Protein AF-A0A2S2PSN2-F1 (afdb_monomer_lite)

pLDDT: mean 86.67, std 14.55, range [38.12, 97.88]

Secondary structure (DSSP, 8-state):
---------------GGGS-TTT----S-PEEETT-TT-TTHHHHIIIII-----GGGGTTT---EEEHHHHHHHHHHHHHHHHHHHHHHHHHHHHHHH-

Sequence (100 aa):
MASSSNGQINRVFISPLKMCRVCLSEKRQVFIDVFGPNEPFLAQFVREYYKVEIKRDDIHRGKSTKLCQRCVENIDVWRGHVDQANACQTVVNYLAEKVC

Radius of gyration: 21.69 Å; chains: 1; bounding box: 41×56×67 Å

Foldseek 3Di:
DDPDPPPPPPDDDQQQQQAALQPRDNPPADWAQCVDPVNPCSQVLCCVPRVDHDDPCVVVVRHYRTHGPVVVVVSVVVVVVVVVVVVVVVVVVVCVVVVD

Organism: Schizaphis graminum (NCBI:txid13262)

Structure (mmCIF, N/CA/C/O backbone):
data_AF-A0A2S2PSN2-F1
#
_entry.id   AF-A0A2S2PSN2-F1
#
loop_
_atom_site.group_PDB
_atom_site.id
_atom_site.type_symbol
_atom_site.label_atom_id
_atom_site.label_alt_id
_atom_site.label_comp_id
_atom_site.label_asym_id
_atom_site.label_entity_id
_atom_site.label_seq_id
_atom_site.pdbx_PDB_ins_code
_atom_site.Cartn_x
_atom_site.Cartn_y
_atom_site.Cartn_z
_atom_site.occupancy
_atom_site.B_iso_or_equiv
_atom_site.auth_seq_id
_atom_site.auth_comp_id
_atom_site.auth_asym_id
_atom_site.auth_atom_id
_atom_site.pdbx_PDB_model_num
ATOM 1 N N . MET A 1 1 ? 20.468 -43.921 -32.110 1.00 38.12 1 MET A N 1
ATOM 2 C CA . MET A 1 1 ? 20.597 -42.476 -32.390 1.00 38.12 1 MET A CA 1
ATOM 3 C C . MET A 1 1 ? 19.551 -41.767 -31.548 1.00 38.12 1 MET A C 1
ATOM 5 O O . MET A 1 1 ? 18.374 -41.863 -31.858 1.00 38.12 1 MET A O 1
ATOM 9 N N . ALA A 1 2 ? 19.958 -41.210 -30.408 1.00 42.72 2 ALA A N 1
ATOM 10 C CA . ALA A 1 2 ? 19.050 -40.521 -29.499 1.00 42.72 2 ALA A CA 1
ATOM 11 C C . ALA A 1 2 ? 18.838 -39.097 -30.020 1.00 42.72 2 ALA A C 1
ATOM 13 O O . ALA A 1 2 ? 19.778 -38.306 -30.070 1.00 42.72 2 ALA A O 1
ATOM 14 N N . SER A 1 3 ? 17.619 -38.802 -30.461 1.00 46.50 3 SER A N 1
ATOM 15 C CA . SER A 1 3 ? 17.211 -37.452 -30.830 1.00 46.50 3 SER A CA 1
ATOM 16 C C . SER A 1 3 ? 17.139 -36.607 -29.564 1.00 46.50 3 SER A C 1
ATOM 18 O O . SER A 1 3 ? 16.180 -36.702 -28.800 1.00 46.50 3 SER A O 1
ATOM 20 N N . SER A 1 4 ? 18.167 -35.792 -29.331 1.00 50.12 4 SER A N 1
ATOM 21 C CA . SER A 1 4 ? 18.135 -34.723 -28.339 1.00 50.12 4 SER A CA 1
ATOM 22 C C . SER A 1 4 ? 17.036 -33.739 -28.727 1.00 50.12 4 SER A C 1
ATOM 24 O O . SER A 1 4 ? 17.179 -32.961 -29.670 1.00 50.12 4 SER A O 1
ATOM 26 N N . SER A 1 5 ? 15.912 -33.793 -28.019 1.00 54.09 5 SER A N 1
ATOM 27 C CA . SER A 1 5 ? 14.865 -32.785 -28.100 1.00 54.09 5 SER A CA 1
ATOM 28 C C . SER A 1 5 ? 15.446 -31.449 -27.635 1.00 54.09 5 SER A C 1
ATOM 30 O O . SER A 1 5 ? 15.645 -31.236 -26.438 1.00 54.09 5 SER A O 1
ATOM 32 N N . ASN A 1 6 ? 15.742 -30.561 -28.585 1.00 56.19 6 ASN A N 1
ATOM 33 C CA . ASN A 1 6 ? 16.054 -29.159 -28.326 1.00 56.19 6 ASN A CA 1
ATOM 34 C C . ASN A 1 6 ? 14.834 -28.509 -27.660 1.00 56.19 6 ASN A C 1
ATOM 36 O O . ASN A 1 6 ? 13.925 -28.028 -28.336 1.00 56.19 6 ASN A O 1
ATOM 40 N N . GLY A 1 7 ? 14.801 -28.520 -26.327 1.00 56.81 7 GLY A N 1
ATOM 41 C CA . GLY A 1 7 ? 13.864 -27.717 -25.558 1.00 56.81 7 GLY A CA 1
ATOM 42 C C . GLY A 1 7 ? 14.110 -26.252 -25.895 1.00 56.81 7 GLY A C 1
ATOM 43 O O . GLY A 1 7 ? 15.129 -25.686 -25.504 1.00 56.81 7 GLY A O 1
ATOM 44 N N . GLN A 1 8 ? 13.209 -25.645 -26.668 1.00 57.22 8 GLN A N 1
ATOM 45 C CA . GLN A 1 8 ? 13.218 -24.205 -26.893 1.00 57.22 8 GLN A CA 1
ATOM 46 C C . GLN A 1 8 ? 13.121 -23.512 -25.532 1.00 57.22 8 GLN A C 1
ATOM 48 O O . GLN A 1 8 ? 12.082 -23.533 -24.876 1.00 57.22 8 GLN A O 1
ATOM 53 N N . ILE A 1 9 ? 14.220 -22.898 -25.095 1.00 63.88 9 ILE A N 1
ATOM 54 C CA . ILE A 1 9 ? 14.204 -21.985 -23.958 1.00 63.88 9 ILE A CA 1
ATOM 55 C C . ILE A 1 9 ? 13.418 -20.757 -24.418 1.00 63.88 9 ILE A C 1
ATOM 57 O O . ILE A 1 9 ? 13.956 -19.888 -25.108 1.00 63.88 9 ILE A O 1
ATOM 61 N N . ASN A 1 10 ? 12.136 -20.694 -24.059 1.00 61.66 10 ASN A N 1
ATOM 62 C CA . ASN A 1 10 ? 11.331 -19.489 -24.209 1.00 61.66 10 ASN A CA 1
ATOM 63 C C . ASN A 1 10 ? 11.979 -18.381 -23.370 1.00 61.66 10 ASN A C 1
ATOM 65 O O . ASN A 1 10 ? 11.864 -18.356 -22.145 1.00 61.66 10 ASN A O 1
ATOM 69 N N . ARG A 1 11 ? 12.719 -17.483 -24.025 1.00 65.25 11 ARG A N 1
ATOM 70 C CA . ARG A 1 11 ? 13.322 -16.321 -23.368 1.00 65.25 11 ARG A CA 1
ATOM 71 C C . ARG A 1 11 ? 12.205 -15.353 -22.983 1.00 65.25 11 ARG A C 1
ATOM 73 O O . ARG A 1 11 ? 11.627 -14.701 -23.847 1.00 65.25 11 ARG A O 1
ATOM 80 N N . VAL A 1 12 ? 11.904 -15.265 -21.690 1.00 65.81 12 VAL A N 1
ATOM 81 C CA . VAL A 1 12 ? 10.979 -14.266 -21.142 1.00 65.81 12 VAL A CA 1
ATOM 82 C C . VAL A 1 12 ? 11.765 -12.980 -20.892 1.00 65.81 12 VAL A C 1
ATOM 84 O O . VAL A 1 12 ? 12.649 -12.941 -20.037 1.00 65.81 12 VAL A O 1
ATOM 87 N N . PHE A 1 13 ? 11.467 -11.929 -21.654 1.00 67.56 13 PHE A N 1
ATOM 88 C CA . PHE A 1 13 ? 12.031 -10.600 -21.432 1.00 67.56 13 PHE A CA 1
ATOM 89 C C . PHE A 1 13 ? 11.169 -9.855 -20.421 1.00 67.56 13 PHE A C 1
ATOM 91 O O . PHE A 1 13 ? 10.100 -9.362 -20.761 1.00 67.56 13 PHE A O 1
ATOM 98 N N . ILE A 1 14 ? 11.649 -9.787 -19.185 1.00 71.94 14 ILE A N 1
ATOM 99 C CA . ILE A 1 14 ? 10.989 -9.070 -18.098 1.00 71.94 14 ILE A CA 1
ATOM 100 C C . ILE A 1 14 ? 11.583 -7.665 -18.014 1.00 71.94 14 ILE A C 1
ATOM 102 O O . ILE A 1 14 ? 12.807 -7.506 -18.054 1.00 71.94 14 ILE A O 1
ATOM 106 N N . SER A 1 15 ? 10.741 -6.640 -17.869 1.00 81.56 15 SER A N 1
ATOM 107 C CA . SER A 1 15 ? 11.204 -5.264 -17.653 1.00 81.56 15 SER A CA 1
ATOM 108 C C . SER A 1 15 ? 10.794 -4.774 -16.264 1.00 81.56 15 SER A C 1
ATOM 110 O O . SER A 1 15 ? 9.700 -4.229 -16.102 1.00 81.56 15 SER A O 1
ATOM 112 N N . PRO A 1 16 ? 11.675 -4.897 -15.248 1.00 80.06 16 PRO A N 1
ATOM 113 C CA . PRO A 1 16 ? 11.376 -4.472 -13.882 1.00 80.06 16 PRO A CA 1
ATOM 114 C C . PRO A 1 16 ? 10.931 -3.014 -13.747 1.00 80.06 16 PRO A C 1
ATOM 116 O O . PRO A 1 16 ? 10.211 -2.670 -12.823 1.00 80.06 16 PRO A O 1
ATOM 119 N N . LEU A 1 17 ? 11.320 -2.140 -14.675 1.00 81.12 17 LEU A N 1
ATOM 120 C CA . LEU A 1 17 ? 10.935 -0.726 -14.656 1.00 81.12 17 LEU A CA 1
ATOM 121 C C . LEU A 1 17 ? 9.517 -0.465 -15.195 1.00 81.12 17 LEU A C 1
ATOM 123 O O . LEU A 1 17 ? 9.002 0.648 -15.063 1.00 81.12 17 LEU A O 1
ATOM 127 N N . LYS A 1 18 ? 8.891 -1.471 -15.816 1.00 84.06 18 LYS A N 1
ATOM 128 C CA . LYS A 1 18 ? 7.559 -1.407 -16.438 1.00 84.06 18 LYS A CA 1
ATOM 129 C C . LYS A 1 18 ? 6.559 -2.360 -15.782 1.00 84.06 18 LYS A C 1
ATOM 131 O O . LYS A 1 18 ? 5.587 -2.763 -16.412 1.00 84.06 18 LYS A O 1
ATOM 136 N N . MET A 1 19 ? 6.800 -2.719 -14.526 1.00 89.88 19 MET A N 1
ATOM 137 C CA . MET A 1 19 ? 5.930 -3.609 -13.766 1.00 89.88 19 MET A CA 1
ATOM 138 C C . MET A 1 19 ? 5.505 -2.997 -12.441 1.00 89.88 19 MET A C 1
ATOM 140 O O . MET A 1 19 ? 6.204 -2.166 -11.859 1.00 89.88 19 MET A O 1
ATOM 144 N N . CYS A 1 20 ? 4.382 -3.480 -11.924 1.00 93.62 20 CYS A N 1
ATOM 145 C CA . CYS A 1 20 ? 4.000 -3.229 -10.545 1.00 93.62 20 CYS A CA 1
ATOM 146 C C . CYS A 1 20 ? 4.984 -3.924 -9.600 1.00 93.62 20 CYS A C 1
ATOM 148 O O . CYS A 1 20 ? 5.266 -5.109 -9.753 1.00 93.62 20 CYS A O 1
ATOM 150 N N . ARG A 1 21 ? 5.459 -3.219 -8.578 1.00 94.12 21 ARG A N 1
ATOM 151 C CA . ARG A 1 21 ? 6.378 -3.762 -7.578 1.00 94.12 21 ARG A CA 1
ATOM 152 C C . ARG A 1 21 ? 5.752 -4.851 -6.702 1.00 94.12 21 ARG A C 1
ATOM 154 O O . ARG A 1 21 ? 6.474 -5.708 -6.209 1.00 94.12 21 ARG A O 1
ATOM 161 N N . VAL A 1 22 ? 4.432 -4.821 -6.529 1.00 95.06 22 VAL A N 1
ATOM 162 C CA . VAL A 1 22 ? 3.694 -5.760 -5.672 1.00 95.06 22 VAL A CA 1
ATOM 163 C C . VAL A 1 22 ? 3.232 -6.987 -6.453 1.00 95.06 22 VAL A C 1
ATOM 165 O O . VAL A 1 22 ? 3.591 -8.104 -6.106 1.00 95.06 22 VAL A O 1
ATOM 168 N N . CYS A 1 23 ? 2.454 -6.801 -7.523 1.00 93.31 23 CYS A N 1
ATOM 169 C CA . CYS A 1 23 ? 1.864 -7.925 -8.261 1.00 93.31 23 CYS A CA 1
ATOM 170 C C . CYS A 1 23 ? 2.665 -8.359 -9.496 1.00 93.31 23 CYS A C 1
ATOM 172 O O . CYS A 1 23 ? 2.225 -9.254 -10.211 1.00 93.31 23 CYS A O 1
ATOM 174 N N . LEU A 1 24 ? 3.795 -7.697 -9.784 1.00 91.75 24 LEU A N 1
ATOM 175 C CA . LEU A 1 24 ? 4.682 -7.963 -10.928 1.00 91.75 24 LEU A CA 1
ATOM 176 C C . LEU A 1 24 ? 3.998 -7.893 -12.305 1.00 91.75 24 LEU A C 1
ATOM 178 O O . LEU A 1 24 ? 4.570 -8.287 -13.315 1.00 91.75 24 LEU A O 1
ATOM 182 N N . SER A 1 25 ? 2.781 -7.346 -12.366 1.00 89.81 25 SER A N 1
ATOM 183 C CA . SER A 1 25 ? 2.036 -7.158 -13.607 1.00 89.81 25 SER A CA 1
ATOM 184 C C . SER A 1 25 ? 2.725 -6.132 -14.504 1.00 89.81 25 SER A C 1
ATOM 186 O O . SER A 1 25 ? 2.916 -4.986 -14.095 1.00 89.81 25 SER A O 1
ATOM 188 N N . GLU A 1 26 ? 2.987 -6.526 -15.749 1.00 81.44 26 GLU A N 1
ATOM 189 C CA . GLU A 1 26 ? 3.501 -5.676 -16.834 1.00 81.44 26 GLU A CA 1
ATOM 190 C C . GLU A 1 26 ? 2.385 -5.060 -17.697 1.00 81.44 26 GLU A C 1
ATOM 192 O O . GLU A 1 26 ? 2.646 -4.467 -18.747 1.00 81.44 26 GLU A O 1
ATOM 197 N N . LYS A 1 27 ? 1.112 -5.221 -17.296 1.00 73.00 27 LYS A N 1
ATOM 198 C CA . LYS A 1 27 ? -0.023 -4.643 -18.030 1.00 73.00 27 LYS A CA 1
ATOM 199 C C . LYS A 1 27 ? 0.222 -3.149 -18.250 1.00 73.00 27 LYS A C 1
ATOM 201 O O . LYS A 1 27 ? 0.548 -2.439 -17.303 1.00 73.00 27 LYS A O 1
ATOM 206 N N . ARG A 1 28 ? 0.028 -2.686 -19.493 1.00 64.12 28 ARG A N 1
ATOM 207 C CA . ARG A 1 28 ? 0.099 -1.270 -19.895 1.00 64.12 28 ARG A CA 1
ATOM 208 C C . ARG A 1 28 ? -0.999 -0.479 -19.181 1.00 64.12 28 ARG A C 1
ATOM 210 O O . ARG A 1 28 ? -2.076 -0.266 -19.723 1.00 64.12 28 ARG A O 1
ATOM 217 N N . GLN A 1 29 ? -0.740 -0.119 -17.938 1.00 69.00 29 GLN A N 1
ATOM 218 C CA . GLN A 1 29 ? -1.598 0.679 -17.077 1.00 69.00 29 GLN A CA 1
ATOM 219 C C . GLN A 1 29 ? -0.774 1.855 -16.564 1.00 69.00 29 GLN A C 1
ATOM 221 O O . GLN A 1 29 ? 0.460 1.820 -16.594 1.00 69.00 29 GLN A O 1
ATOM 226 N N . VAL A 1 30 ? -1.452 2.902 -16.101 1.00 79.94 30 VAL A N 1
ATOM 227 C CA . VAL A 1 30 ? -0.775 4.006 -15.425 1.00 79.94 30 VAL A CA 1
ATOM 228 C C . VAL A 1 30 ? -0.138 3.451 -14.152 1.00 79.94 30 VAL A C 1
ATOM 230 O O . VAL A 1 30 ? -0.804 2.838 -13.318 1.00 79.94 30 VAL A O 1
ATOM 233 N N . PHE A 1 31 ? 1.178 3.616 -14.051 1.00 87.75 31 PHE A N 1
ATOM 234 C CA . PHE A 1 31 ? 1.946 3.236 -12.879 1.00 87.75 31 PHE A CA 1
ATOM 235 C C . PHE A 1 31 ? 2.146 4.458 -11.988 1.00 87.75 31 PHE A C 1
ATOM 237 O O . PHE A 1 31 ? 2.600 5.499 -12.462 1.00 87.75 31 PHE A O 1
ATOM 244 N N . ILE A 1 32 ? 1.843 4.305 -10.704 1.00 92.00 32 ILE A N 1
ATOM 245 C CA . ILE A 1 32 ? 2.004 5.339 -9.682 1.00 92.00 32 ILE A CA 1
ATOM 246 C C . ILE A 1 32 ? 3.350 5.108 -8.999 1.00 92.00 32 ILE A C 1
ATOM 248 O O . ILE A 1 32 ? 3.628 4.001 -8.535 1.00 92.00 32 ILE A O 1
ATOM 252 N N . ASP A 1 33 ? 4.208 6.126 -8.982 1.00 92.75 33 ASP A N 1
ATOM 253 C CA . ASP A 1 33 ? 5.474 6.074 -8.250 1.00 92.75 33 ASP A CA 1
ATOM 254 C C . ASP A 1 33 ? 5.204 6.186 -6.747 1.00 92.75 33 ASP A C 1
ATOM 256 O O . ASP A 1 33 ? 4.544 7.129 -6.309 1.00 92.75 33 ASP A O 1
ATOM 260 N N . VAL A 1 34 ? 5.720 5.244 -5.953 1.00 94.44 34 VAL A N 1
ATOM 261 C CA . VAL A 1 34 ? 5.487 5.227 -4.499 1.00 94.44 34 VAL A CA 1
ATOM 262 C C . VAL A 1 34 ? 6.168 6.372 -3.755 1.00 94.44 34 VAL A C 1
ATOM 264 O O . VAL A 1 34 ? 5.850 6.606 -2.591 1.00 94.44 34 VAL A O 1
ATOM 267 N N . PHE A 1 35 ? 7.108 7.066 -4.401 1.00 94.25 35 PHE A N 1
ATOM 268 C CA . PHE A 1 35 ? 7.751 8.272 -3.876 1.00 94.25 35 PHE A CA 1
ATOM 269 C C . PHE A 1 35 ? 7.264 9.548 -4.573 1.00 94.25 35 PHE A C 1
ATOM 271 O O . PHE A 1 35 ? 7.881 10.606 -4.413 1.00 94.25 35 PHE A O 1
ATOM 278 N N . GLY A 1 36 ? 6.194 9.455 -5.368 1.00 91.62 36 GLY A N 1
ATOM 279 C CA . GLY A 1 36 ? 5.594 10.599 -6.039 1.00 91.62 36 GLY A CA 1
ATOM 280 C C . GLY A 1 36 ? 5.067 11.635 -5.034 1.00 91.62 36 GLY A C 1
ATOM 281 O O . GLY A 1 36 ? 4.543 11.261 -3.986 1.00 91.62 36 GLY A O 1
ATOM 282 N N . PRO A 1 37 ? 5.157 12.942 -5.341 1.00 91.88 37 PRO A N 1
ATOM 283 C CA . PRO A 1 37 ? 4.760 14.004 -4.410 1.00 91.88 37 PRO A CA 1
ATOM 284 C C . PRO A 1 37 ? 3.261 13.997 -4.077 1.00 91.88 37 PRO A C 1
ATOM 286 O O . PRO A 1 37 ? 2.875 14.466 -3.013 1.00 91.88 37 PRO A O 1
ATOM 289 N 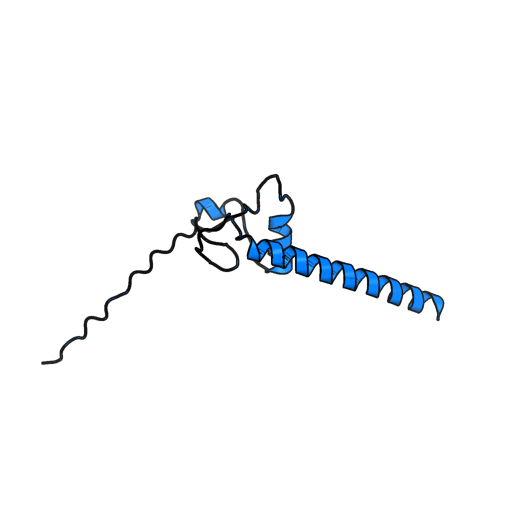N . ASN A 1 38 ? 2.429 13.446 -4.964 1.00 91.12 38 ASN A N 1
ATOM 290 C CA . ASN A 1 38 ? 0.983 13.340 -4.761 1.00 91.12 38 ASN A CA 1
ATOM 291 C C . ASN A 1 38 ? 0.600 12.215 -3.787 1.00 91.12 38 ASN A C 1
ATOM 293 O O . ASN A 1 38 ? -0.525 12.192 -3.308 1.00 91.12 38 ASN A O 1
ATOM 297 N N . GLU A 1 39 ? 1.527 11.299 -3.493 1.00 88.88 39 GLU A N 1
ATOM 298 C CA . GLU A 1 39 ? 1.271 10.073 -2.732 1.00 88.88 39 GLU A CA 1
ATOM 299 C C . GLU A 1 39 ? 2.315 9.878 -1.612 1.00 88.88 39 GLU A C 1
ATOM 301 O O . GLU A 1 39 ? 3.015 8.862 -1.563 1.00 88.88 39 GLU A O 1
ATOM 306 N N . PRO A 1 40 ? 2.467 10.846 -0.685 1.00 91.62 40 PRO A N 1
ATOM 307 C CA . PRO A 1 40 ? 3.599 10.900 0.247 1.00 91.62 40 PRO A CA 1
ATOM 308 C C . PRO A 1 40 ? 3.684 9.711 1.216 1.00 91.62 40 PRO A C 1
ATOM 310 O O . PRO A 1 40 ? 4.768 9.385 1.700 1.00 91.62 40 PRO A O 1
ATOM 313 N N . PHE A 1 41 ? 2.560 9.048 1.492 1.00 94.38 41 PHE A N 1
ATOM 314 C CA . PHE A 1 41 ? 2.477 7.915 2.419 1.00 94.38 41 PHE A CA 1
ATOM 315 C C . PHE A 1 41 ? 2.415 6.558 1.712 1.00 94.38 41 PHE A C 1
ATOM 317 O O . PHE A 1 41 ? 2.393 5.519 2.372 1.00 94.38 41 PHE A O 1
ATOM 324 N N . LEU A 1 42 ? 2.419 6.524 0.377 1.00 95.19 42 LEU A N 1
ATOM 325 C CA . LEU A 1 42 ? 2.191 5.284 -0.361 1.00 95.19 42 LEU A CA 1
ATOM 326 C C . LEU A 1 42 ? 3.285 4.243 -0.103 1.00 95.19 42 LEU A C 1
ATOM 328 O O . LEU A 1 42 ? 2.975 3.071 0.101 1.00 95.19 42 LEU A O 1
ATOM 332 N N . ALA A 1 43 ? 4.552 4.652 -0.006 1.00 95.38 43 ALA A N 1
ATOM 333 C CA . ALA A 1 43 ? 5.636 3.745 0.379 1.00 95.38 43 ALA A CA 1
ATOM 334 C C . ALA A 1 43 ? 5.419 3.112 1.771 1.00 95.38 43 ALA A C 1
ATOM 336 O O . ALA A 1 43 ? 5.691 1.923 1.961 1.00 95.38 43 ALA A O 1
ATOM 337 N N . GLN A 1 44 ? 4.894 3.881 2.733 1.00 95.94 44 GLN A N 1
ATOM 338 C CA . GLN A 1 44 ? 4.545 3.367 4.058 1.00 95.94 44 GLN A CA 1
ATOM 339 C C . GLN A 1 44 ? 3.394 2.364 3.962 1.00 95.94 44 GLN A C 1
ATOM 341 O O . GLN A 1 44 ? 3.513 1.263 4.496 1.00 95.94 44 GLN A O 1
ATOM 346 N N . PHE A 1 45 ? 2.321 2.695 3.242 1.00 95.81 45 PHE A N 1
ATOM 347 C CA . PHE A 1 45 ? 1.174 1.800 3.097 1.00 95.81 45 PHE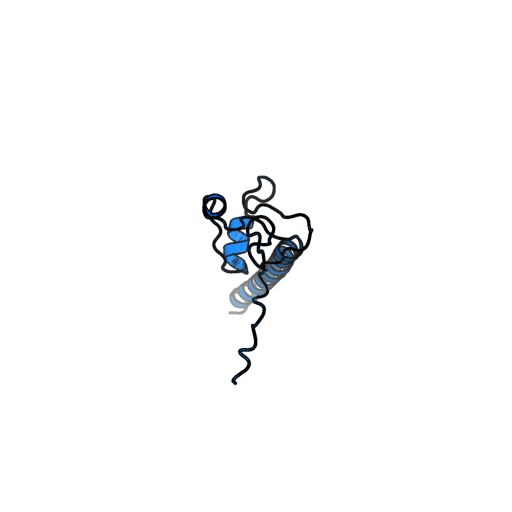 A CA 1
ATOM 348 C C . PHE A 1 45 ? 1.534 0.497 2.381 1.00 95.81 45 PHE A C 1
ATOM 350 O O . PHE A 1 45 ? 1.102 -0.575 2.793 1.00 95.81 45 PHE A O 1
ATOM 357 N N . VAL A 1 46 ? 2.393 0.534 1.362 1.00 96.69 46 VAL A N 1
ATOM 358 C CA . VAL A 1 46 ? 2.886 -0.695 0.720 1.00 96.69 46 VAL A CA 1
ATOM 359 C C . VAL A 1 46 ? 3.613 -1.591 1.721 1.00 96.69 46 VAL A C 1
ATOM 361 O O . VAL A 1 46 ? 3.378 -2.803 1.753 1.00 96.69 46 VAL A O 1
ATOM 364 N N . ARG A 1 47 ? 4.467 -1.006 2.566 1.00 96.94 47 ARG A N 1
ATOM 365 C CA . ARG A 1 47 ? 5.154 -1.745 3.630 1.00 96.94 47 ARG A CA 1
ATOM 366 C C . ARG A 1 47 ? 4.170 -2.289 4.661 1.00 96.94 47 ARG A C 1
ATOM 368 O O . ARG A 1 47 ? 4.359 -3.395 5.155 1.00 96.94 47 ARG A O 1
ATOM 375 N N . GLU A 1 48 ? 3.141 -1.531 5.003 1.00 95.81 48 GLU A N 1
ATOM 376 C CA . GLU A 1 48 ? 2.164 -1.914 6.014 1.00 95.81 48 GLU A CA 1
ATOM 377 C C . GLU A 1 48 ? 1.233 -3.029 5.532 1.00 95.81 48 GLU A C 1
ATOM 379 O O . GLU A 1 48 ? 1.094 -4.039 6.220 1.00 95.81 48 GLU A O 1
ATOM 384 N N . TYR A 1 49 ? 0.654 -2.892 4.343 1.00 95.62 49 TYR A N 1
ATOM 385 C CA . TYR A 1 49 ? -0.393 -3.788 3.857 1.00 95.62 49 TYR A CA 1
ATOM 386 C C . TYR A 1 49 ? 0.145 -4.960 3.035 1.00 95.62 49 TYR A C 1
ATOM 388 O O . TYR A 1 49 ? -0.274 -6.097 3.233 1.00 95.62 49 TYR A O 1
ATOM 396 N N . TYR A 1 50 ? 1.118 -4.719 2.152 1.00 96.44 50 TYR A N 1
ATOM 397 C CA . TYR A 1 50 ? 1.714 -5.778 1.328 1.00 96.44 50 TYR A CA 1
ATOM 398 C C . TYR A 1 50 ? 2.999 -6.362 1.915 1.00 96.44 50 TYR A C 1
ATOM 400 O O . TYR A 1 50 ? 3.514 -7.342 1.382 1.00 96.44 50 TYR A O 1
ATOM 408 N N . LYS A 1 51 ? 3.541 -5.770 2.990 1.00 96.56 51 LYS A N 1
ATOM 409 C CA . LYS A 1 51 ? 4.825 -6.171 3.595 1.00 96.56 51 LYS A CA 1
ATOM 410 C C . LYS A 1 51 ? 5.995 -6.136 2.603 1.00 96.56 51 LYS A C 1
ATOM 412 O O . LYS A 1 51 ? 6.977 -6.856 2.761 1.00 96.56 51 LYS A O 1
ATOM 417 N N . VAL A 1 52 ? 5.907 -5.267 1.593 1.00 95.94 52 VAL A N 1
ATOM 418 C CA . VAL A 1 52 ? 6.956 -5.063 0.587 1.00 95.94 52 VAL A CA 1
ATOM 419 C C . VAL A 1 52 ? 7.754 -3.812 0.936 1.00 95.94 52 VAL A C 1
ATOM 421 O O . VAL A 1 52 ? 7.198 -2.727 1.077 1.00 95.94 52 VAL A O 1
ATOM 424 N N . GLU A 1 53 ? 9.074 -3.952 1.051 1.00 94.94 53 GLU A N 1
ATOM 425 C CA . GLU A 1 53 ? 9.976 -2.810 1.199 1.00 94.94 53 GLU A CA 1
ATOM 426 C C . GLU A 1 53 ? 10.372 -2.270 -0.183 1.00 94.94 53 GLU A C 1
ATOM 428 O O . GLU A 1 53 ? 10.837 -3.016 -1.054 1.00 94.94 53 GLU A O 1
ATOM 433 N N . ILE A 1 54 ? 10.181 -0.964 -0.379 1.00 94.56 54 ILE A N 1
ATOM 434 C CA . ILE A 1 54 ? 10.609 -0.234 -1.573 1.00 94.56 54 ILE A CA 1
ATOM 435 C C . ILE A 1 54 ? 11.507 0.905 -1.109 1.00 94.56 54 ILE A C 1
ATOM 437 O O . ILE A 1 54 ? 11.110 1.695 -0.250 1.00 94.56 54 ILE A O 1
ATOM 441 N N . LYS A 1 55 ? 12.717 0.981 -1.662 1.00 94.31 55 LYS A N 1
ATOM 442 C CA . LYS A 1 55 ? 13.705 2.022 -1.344 1.00 94.31 55 LYS A CA 1
ATOM 443 C C . LYS A 1 55 ? 13.911 2.946 -2.538 1.00 94.31 55 LYS A C 1
ATOM 445 O O . LYS A 1 55 ? 13.677 2.558 -3.678 1.00 94.31 55 LYS A O 1
ATOM 450 N N . ARG A 1 56 ? 14.368 4.177 -2.299 1.00 90.75 56 ARG A N 1
ATOM 451 C CA . ARG A 1 56 ? 14.608 5.149 -3.384 1.00 90.75 56 ARG A CA 1
ATOM 452 C C . ARG A 1 56 ? 15.698 4.682 -4.357 1.00 90.75 56 ARG A C 1
ATOM 454 O O . ARG A 1 56 ? 15.611 4.969 -5.544 1.00 90.75 56 ARG A O 1
ATOM 461 N N . ASP A 1 57 ? 16.687 3.931 -3.878 1.00 93.00 57 ASP A N 1
ATOM 462 C CA . ASP A 1 57 ? 17.786 3.386 -4.683 1.00 93.00 57 ASP A CA 1
ATOM 463 C C . ASP A 1 57 ? 17.407 2.120 -5.472 1.00 93.00 57 ASP A C 1
ATOM 465 O O . ASP A 1 57 ? 18.169 1.689 -6.339 1.00 93.00 57 ASP A O 1
ATOM 469 N N . ASP A 1 58 ? 16.229 1.530 -5.233 1.00 93.12 58 ASP A N 1
ATOM 470 C CA . ASP A 1 58 ? 15.809 0.291 -5.899 1.00 93.12 58 ASP A CA 1
ATOM 471 C C . ASP A 1 58 ? 15.728 0.445 -7.429 1.00 93.12 58 ASP A C 1
ATOM 473 O O . ASP A 1 58 ? 16.027 -0.511 -8.149 1.00 93.12 58 ASP A O 1
ATOM 477 N N . ILE A 1 59 ? 15.421 1.646 -7.938 1.00 88.00 59 ILE A N 1
ATOM 478 C CA . ILE A 1 59 ? 15.405 1.922 -9.382 1.00 88.00 59 ILE A CA 1
ATOM 479 C C . ILE A 1 59 ? 16.790 1.740 -10.020 1.00 88.00 59 ILE A C 1
ATOM 481 O O . ILE A 1 59 ? 16.908 1.108 -11.071 1.00 88.00 59 ILE A O 1
ATOM 485 N N . HIS A 1 60 ? 17.853 2.199 -9.351 1.00 89.25 60 H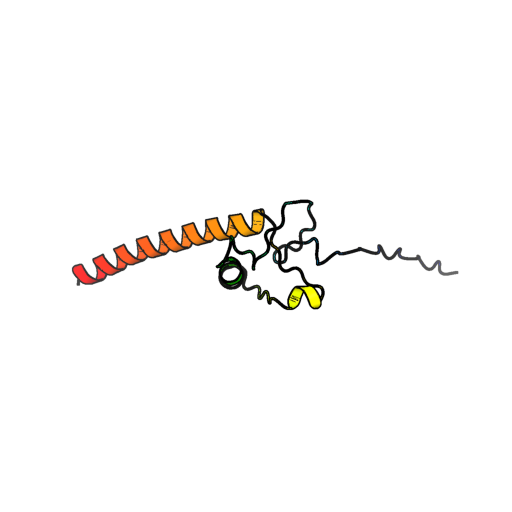IS A N 1
ATOM 486 C CA . HIS A 1 60 ? 19.239 2.029 -9.802 1.00 89.25 60 HIS A CA 1
ATOM 487 C C . HIS A 1 60 ? 19.709 0.577 -9.678 1.00 89.25 60 HIS A C 1
ATOM 489 O O . HIS A 1 60 ? 20.617 0.148 -10.386 1.00 89.25 60 HIS A O 1
ATOM 495 N N . ARG A 1 61 ? 19.053 -0.200 -8.812 1.00 90.31 61 ARG A N 1
ATOM 496 C CA . ARG A 1 61 ? 19.279 -1.638 -8.631 1.00 90.31 61 ARG A CA 1
ATOM 497 C C . ARG A 1 61 ? 18.403 -2.503 -9.543 1.00 90.31 61 ARG A C 1
ATOM 499 O O . ARG A 1 61 ? 18.362 -3.719 -9.364 1.00 90.31 61 ARG A O 1
ATOM 506 N N . GLY A 1 62 ? 17.695 -1.896 -10.498 1.00 89.00 62 GLY A N 1
ATOM 507 C CA . GLY A 1 62 ? 16.893 -2.609 -11.491 1.00 89.00 62 GLY A CA 1
ATOM 508 C C . GLY A 1 62 ? 15.590 -3.189 -10.943 1.00 89.00 62 GLY A C 1
ATOM 509 O O . GLY A 1 62 ? 15.114 -4.202 -11.449 1.00 89.00 62 GLY A O 1
ATOM 510 N N . LYS A 1 63 ? 15.005 -2.582 -9.910 1.00 91.38 63 LYS A N 1
ATOM 511 C CA . LYS A 1 63 ? 13.703 -2.970 -9.353 1.00 91.38 63 LYS A CA 1
ATOM 512 C C . LYS A 1 63 ? 12.669 -1.872 -9.601 1.00 91.38 63 LYS A C 1
ATOM 514 O O . LYS A 1 63 ? 13.002 -0.693 -9.669 1.00 91.38 63 LYS A O 1
ATOM 519 N N . SER A 1 64 ? 11.397 -2.259 -9.692 1.00 92.62 64 SER A N 1
ATOM 520 C CA . SER A 1 64 ? 10.301 -1.289 -9.770 1.00 92.62 64 SER A CA 1
ATOM 521 C C . SER A 1 64 ? 10.157 -0.500 -8.469 1.00 92.62 64 SER A C 1
ATOM 523 O O . SER A 1 64 ? 10.163 -1.083 -7.386 1.00 92.62 64 SER A O 1
ATOM 525 N N . THR A 1 65 ? 9.923 0.804 -8.584 1.00 94.25 65 THR A N 1
ATOM 526 C CA . THR A 1 65 ? 9.446 1.674 -7.496 1.00 94.25 65 THR A CA 1
ATOM 527 C C . THR A 1 65 ? 7.979 2.063 -7.686 1.00 94.25 65 THR A C 1
ATOM 529 O O . THR A 1 65 ? 7.500 3.005 -7.065 1.00 94.25 65 THR A O 1
ATOM 532 N N . LYS A 1 66 ? 7.249 1.376 -8.572 1.00 93.38 66 LYS A N 1
ATOM 533 C CA . LYS A 1 66 ? 5.905 1.786 -8.989 1.00 93.38 66 LYS A CA 1
ATOM 534 C C . LYS A 1 66 ? 4.852 0.730 -8.695 1.00 93.38 66 LYS A C 1
ATOM 536 O O . LYS A 1 66 ? 5.144 -0.465 -8.671 1.00 93.38 66 LYS A O 1
ATOM 541 N N . LEU A 1 67 ? 3.605 1.158 -8.550 1.00 94.50 67 LEU A N 1
ATOM 542 C CA . LEU A 1 67 ? 2.441 0.289 -8.383 1.00 94.50 67 LEU A CA 1
ATOM 543 C C . LEU A 1 67 ? 1.471 0.461 -9.541 1.00 94.50 67 LEU A C 1
ATOM 545 O O . LEU A 1 67 ? 1.323 1.556 -10.077 1.00 94.50 67 LEU A O 1
ATOM 549 N N . CYS A 1 68 ? 0.791 -0.619 -9.923 1.00 93.81 68 CYS A N 1
ATOM 550 C CA . CYS A 1 68 ? -0.385 -0.484 -10.774 1.00 93.81 68 CYS A CA 1
ATOM 551 C C . CYS A 1 68 ? -1.566 0.045 -9.955 1.00 93.81 68 CYS A C 1
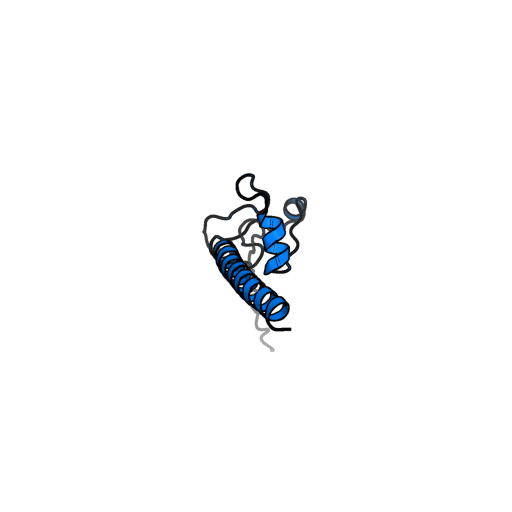ATOM 553 O O . CYS A 1 68 ? -1.650 -0.196 -8.748 1.00 93.81 68 CYS A O 1
ATOM 555 N N . GLN A 1 69 ? -2.505 0.689 -10.644 1.00 92.81 69 GLN A N 1
ATOM 556 C CA . GLN A 1 69 ? -3.726 1.240 -10.060 1.00 92.81 69 GLN A CA 1
ATOM 557 C C . GLN A 1 69 ? -4.467 0.234 -9.163 1.00 92.81 69 GLN A C 1
ATOM 559 O O . GLN A 1 69 ? -4.754 0.547 -8.017 1.00 92.81 69 GLN A O 1
ATOM 564 N N . ARG A 1 70 ? -4.658 -1.013 -9.616 1.00 93.81 70 ARG A N 1
ATOM 565 C CA . ARG A 1 70 ? -5.330 -2.055 -8.816 1.00 93.81 70 ARG A CA 1
ATOM 566 C C . ARG A 1 70 ? -4.667 -2.295 -7.454 1.00 93.81 70 ARG A C 1
ATOM 568 O O . ARG A 1 70 ? -5.347 -2.547 -6.467 1.00 93.81 70 ARG A O 1
ATOM 575 N N . CYS A 1 71 ? -3.334 -2.277 -7.396 1.00 95.44 71 CYS A N 1
ATOM 576 C CA . CYS A 1 71 ? -2.630 -2.476 -6.129 1.00 95.44 71 CYS A CA 1
ATOM 577 C C . CYS A 1 71 ? -2.816 -1.288 -5.182 1.00 95.44 71 CYS A C 1
ATOM 579 O O . CYS A 1 71 ? -2.844 -1.518 -3.976 1.00 95.44 71 CYS A O 1
ATOM 581 N N . VAL A 1 72 ? -2.954 -0.073 -5.720 1.00 94.94 72 VAL A N 1
ATOM 582 C CA . VAL A 1 72 ? -3.266 1.140 -4.949 1.00 94.94 72 VAL A CA 1
ATOM 583 C C . VAL A 1 72 ? -4.710 1.106 -4.452 1.00 94.94 72 VAL A C 1
ATOM 585 O O . VAL A 1 72 ? -4.928 1.214 -3.255 1.00 94.94 72 VAL A O 1
ATOM 588 N N . GLU A 1 73 ? -5.680 0.810 -5.316 1.00 94.81 73 GLU A N 1
ATOM 589 C CA . GLU A 1 73 ? -7.099 0.707 -4.931 1.00 94.81 73 GLU A CA 1
ATOM 590 C C . GLU A 1 73 ? -7.328 -0.321 -3.811 1.00 94.81 73 GLU A C 1
ATOM 592 O O . GLU A 1 73 ? -8.083 -0.086 -2.873 1.00 94.81 73 GLU A O 1
ATOM 597 N N . ASN A 1 74 ? -6.629 -1.458 -3.858 1.00 96.50 74 ASN A N 1
ATOM 598 C CA . ASN A 1 74 ? -6.682 -2.452 -2.786 1.00 96.50 74 ASN A CA 1
ATOM 599 C C . ASN A 1 74 ? -6.152 -1.918 -1.440 1.00 96.50 74 ASN A C 1
ATOM 601 O O . ASN A 1 74 ? -6.652 -2.330 -0.395 1.00 96.50 74 ASN A O 1
ATOM 605 N N . ILE A 1 75 ? -5.144 -1.034 -1.452 1.00 96.44 75 ILE A N 1
ATOM 606 C CA . ILE A 1 75 ? -4.666 -0.371 -0.228 1.00 96.44 75 ILE A CA 1
ATOM 607 C C . ILE A 1 75 ? -5.786 0.493 0.345 1.00 96.44 75 ILE A C 1
ATOM 609 O O . ILE A 1 75 ? -6.048 0.412 1.542 1.00 96.44 75 ILE A O 1
ATOM 613 N N . ASP A 1 76 ? -6.475 1.267 -0.491 1.00 94.81 76 ASP A N 1
ATOM 614 C CA . ASP A 1 76 ? -7.568 2.134 -0.038 1.00 94.81 76 ASP A CA 1
ATOM 615 C C . ASP A 1 76 ? -8.731 1.331 0.555 1.00 94.81 76 ASP A C 1
ATOM 617 O O . ASP A 1 76 ? -9.242 1.674 1.623 1.00 94.81 76 ASP A O 1
ATOM 621 N N . VAL A 1 77 ? -9.093 0.208 -0.073 1.00 97.12 77 VAL A N 1
ATOM 622 C CA . VAL A 1 77 ? -10.106 -0.717 0.462 1.00 97.12 77 VAL A CA 1
ATOM 623 C C . VAL A 1 77 ? -9.690 -1.262 1.831 1.00 97.12 77 VAL A C 1
ATOM 625 O O . VAL A 1 77 ? -10.484 -1.246 2.773 1.00 97.12 77 VAL A O 1
ATOM 628 N N . TRP A 1 78 ? -8.443 -1.717 1.979 1.00 96.56 78 TRP A N 1
ATOM 629 C C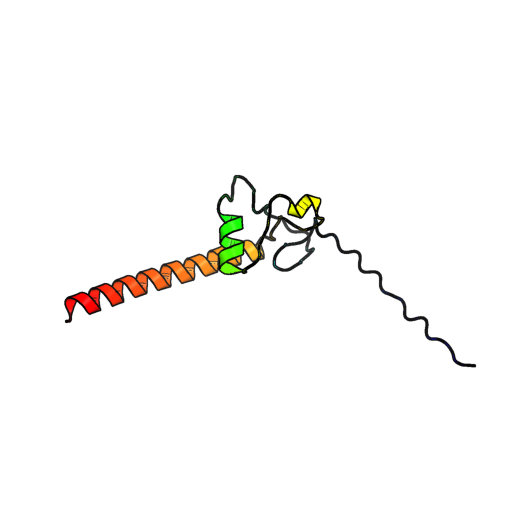A . TRP A 1 78 ? -7.955 -2.215 3.266 1.00 96.56 78 TRP A CA 1
ATOM 630 C C . TRP A 1 78 ? -7.932 -1.143 4.347 1.00 96.56 78 TRP A C 1
ATOM 632 O O . TRP A 1 78 ? -8.352 -1.424 5.469 1.00 96.56 78 TRP A O 1
ATOM 642 N N . ARG A 1 79 ? -7.507 0.077 4.015 1.00 95.38 79 ARG A N 1
ATOM 643 C CA . ARG A 1 79 ? -7.549 1.214 4.941 1.00 95.38 79 ARG A CA 1
ATOM 644 C C . ARG A 1 79 ? -8.970 1.465 5.435 1.00 95.38 79 ARG A C 1
ATOM 646 O O . ARG A 1 79 ? -9.179 1.530 6.641 1.00 95.38 79 ARG A O 1
ATOM 653 N N . GLY A 1 80 ? -9.949 1.476 4.529 1.00 96.12 80 GLY A N 1
ATOM 654 C CA . GLY A 1 80 ? -11.358 1.615 4.900 1.00 96.12 80 GLY A CA 1
ATOM 655 C C . GLY A 1 80 ? -11.836 0.521 5.864 1.00 96.12 80 GLY A C 1
ATOM 656 O O . GLY A 1 80 ? -12.546 0.808 6.827 1.00 96.12 80 GLY A O 1
ATOM 657 N N . HIS A 1 81 ? -11.411 -0.729 5.662 1.00 97.19 81 HIS A N 1
ATOM 658 C CA . HIS A 1 81 ? -11.735 -1.819 6.587 1.00 97.19 81 HIS A CA 1
ATOM 659 C C . HIS A 1 81 ? -11.069 -1.668 7.962 1.00 97.19 81 HIS A C 1
ATOM 661 O O . HIS A 1 81 ? -11.711 -1.948 8.975 1.00 97.19 81 HIS A O 1
ATOM 667 N N . VAL A 1 82 ? -9.812 -1.220 8.013 1.00 96.31 82 VAL A N 1
ATOM 668 C CA . VAL A 1 82 ? -9.093 -0.970 9.274 1.00 96.31 82 VAL A CA 1
ATOM 669 C C . VAL A 1 82 ? -9.741 0.173 10.055 1.00 96.31 82 VAL A C 1
ATOM 671 O O . VAL A 1 82 ? -10.001 0.021 11.248 1.00 96.31 82 VAL A O 1
ATOM 674 N N . ASP A 1 83 ? -10.067 1.280 9.390 1.00 96.50 83 ASP A N 1
ATOM 675 C CA . ASP A 1 83 ? -10.721 2.432 10.019 1.00 96.50 83 ASP A CA 1
ATOM 676 C C . ASP A 1 83 ? -12.082 2.044 10.613 1.00 96.50 83 ASP A C 1
ATOM 678 O O . ASP A 1 83 ? -12.393 2.384 11.758 1.00 96.50 83 ASP A O 1
ATOM 682 N N . GLN A 1 84 ? -12.861 1.245 9.878 1.00 97.88 84 GLN A N 1
ATOM 683 C CA . GLN A 1 84 ? -14.135 0.725 10.366 1.00 97.88 84 GLN A CA 1
ATOM 684 C C . GLN A 1 84 ? -13.956 -0.191 11.586 1.00 97.88 84 GLN A C 1
ATOM 686 O O . GLN A 1 84 ? -14.705 -0.075 12.558 1.00 97.88 84 GLN A O 1
ATOM 691 N N . ALA A 1 85 ? -12.969 -1.091 11.558 1.00 97.75 85 ALA A N 1
ATOM 692 C CA . ALA A 1 85 ? -12.681 -1.975 12.685 1.00 97.75 85 ALA A CA 1
ATOM 693 C C . ALA A 1 85 ? -12.272 -1.181 13.937 1.00 97.75 85 ALA A C 1
ATOM 695 O O . ALA A 1 85 ? -12.755 -1.470 15.034 1.00 97.75 85 ALA A O 1
ATOM 696 N N . ASN A 1 86 ? -11.454 -0.138 13.771 1.00 97.62 86 ASN A N 1
ATOM 697 C CA . ASN A 1 86 ? -11.055 0.752 14.860 1.00 97.62 86 ASN A CA 1
ATOM 698 C C . ASN A 1 86 ? -12.258 1.486 15.466 1.00 97.62 86 ASN A C 1
ATOM 700 O O . ASN A 1 86 ? -12.393 1.516 16.688 1.00 97.62 86 ASN A O 1
ATOM 704 N N . ALA A 1 87 ? -13.167 2.008 14.637 1.00 97.25 87 ALA A N 1
ATOM 705 C CA . ALA A 1 87 ? -14.390 2.656 15.114 1.00 97.25 87 ALA A CA 1
ATOM 706 C C . ALA A 1 87 ? -15.261 1.695 15.944 1.00 97.25 87 ALA A C 1
ATOM 708 O O . ALA A 1 87 ? -15.749 2.059 17.016 1.00 97.25 87 ALA A O 1
ATOM 709 N N . CYS A 1 88 ? -15.412 0.446 15.493 1.00 97.88 88 CYS A N 1
ATOM 710 C CA . CYS A 1 88 ? -16.104 -0.588 16.262 1.00 97.88 88 CYS A CA 1
ATOM 711 C C . CYS A 1 88 ? -15.398 -0.873 17.598 1.00 97.88 88 CYS A C 1
ATOM 713 O O . CYS A 1 88 ? -16.062 -0.944 18.634 1.00 97.88 88 CYS A O 1
ATOM 715 N N . GLN A 1 89 ? -14.065 -0.983 17.602 1.00 97.88 89 GLN A N 1
ATOM 716 C CA . GLN A 1 89 ? -13.291 -1.222 18.822 1.00 97.88 89 GLN A CA 1
ATOM 717 C C . GLN A 1 89 ? -13.433 -0.074 19.833 1.00 97.88 89 GLN A C 1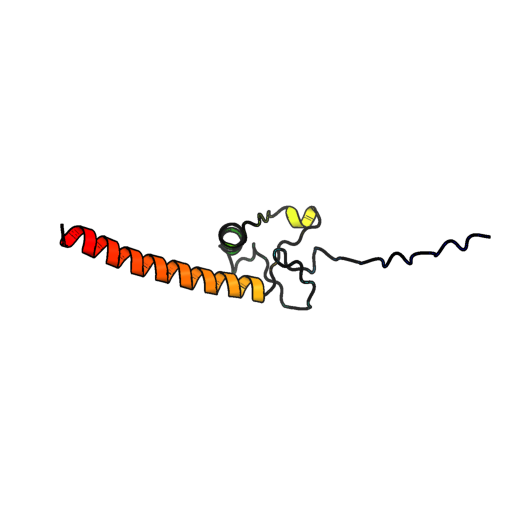
ATOM 719 O O . GLN A 1 89 ? -13.538 -0.328 21.031 1.00 97.88 89 GLN A O 1
ATOM 724 N N . THR A 1 90 ? -13.494 1.179 19.374 1.00 97.00 90 THR A N 1
ATOM 725 C CA . THR A 1 90 ? -13.743 2.338 20.246 1.00 97.00 90 THR A CA 1
ATOM 726 C C . THR A 1 90 ? -15.073 2.214 20.991 1.00 97.00 90 THR A C 1
ATOM 728 O O . THR A 1 90 ? -15.117 2.455 22.196 1.00 97.00 90 THR A O 1
ATOM 731 N N . VAL A 1 91 ? -16.143 1.793 20.308 1.00 95.69 91 VAL A N 1
ATOM 732 C CA . VAL A 1 91 ? -17.460 1.582 20.938 1.00 95.69 91 VAL A CA 1
ATOM 733 C C . VAL A 1 91 ? -17.405 0.457 21.971 1.00 95.69 91 VAL A C 1
ATOM 735 O O . VAL A 1 91 ? -17.925 0.614 23.075 1.00 95.69 91 VAL A O 1
ATOM 738 N N . VAL A 1 92 ? -16.744 -0.657 21.642 1.00 96.25 92 VAL A N 1
ATOM 739 C CA . VAL A 1 92 ? -16.561 -1.783 22.572 1.00 96.25 92 VAL A CA 1
ATOM 740 C C . VAL A 1 92 ? -15.819 -1.339 23.833 1.00 96.25 92 VAL A C 1
ATOM 742 O O . VAL A 1 92 ? -16.279 -1.628 24.936 1.00 96.25 92 VAL A O 1
ATOM 745 N N . ASN A 1 93 ? -14.719 -0.596 23.682 1.00 96.00 93 ASN A N 1
ATOM 746 C CA . ASN A 1 93 ? -13.932 -0.100 24.812 1.00 96.00 93 ASN A CA 1
ATOM 747 C C . ASN A 1 93 ? -14.757 0.836 25.705 1.00 96.00 93 ASN A C 1
ATOM 749 O O . ASN A 1 93 ? -14.774 0.663 26.920 1.00 96.00 93 ASN A O 1
ATOM 753 N N . TYR A 1 94 ? -15.499 1.771 25.104 1.00 95.00 94 TYR A N 1
ATOM 754 C CA . TYR A 1 94 ? -16.373 2.678 25.849 1.00 95.00 94 TYR A CA 1
ATOM 755 C C . TYR A 1 94 ? -17.412 1.924 26.692 1.00 95.00 94 TYR A C 1
ATOM 757 O O . TYR A 1 94 ? -17.632 2.256 27.856 1.00 95.00 94 TYR A O 1
ATOM 765 N N . LEU A 1 95 ? -18.053 0.898 26.122 1.00 95.06 95 LEU A N 1
ATOM 766 C CA . LEU A 1 95 ? -19.048 0.107 26.849 1.00 95.06 95 LEU A CA 1
ATOM 767 C C . LEU A 1 95 ? -18.407 -0.733 27.957 1.00 95.06 95 LEU A C 1
ATOM 769 O O . LEU A 1 95 ? -18.971 -0.820 29.044 1.00 95.06 95 LEU A O 1
ATOM 773 N N . ALA A 1 96 ? -17.224 -1.303 27.721 1.00 93.38 96 ALA A N 1
ATOM 774 C CA . ALA A 1 96 ? -16.494 -2.047 28.745 1.00 93.38 96 ALA A CA 1
ATOM 775 C C . ALA A 1 96 ? -16.168 -1.175 29.973 1.00 93.38 96 ALA A C 1
ATOM 777 O O . ALA A 1 96 ? -16.337 -1.626 31.103 1.00 93.38 96 ALA A O 1
ATOM 778 N N . GLU A 1 97 ? -15.772 0.084 29.759 1.00 93.00 97 GLU A N 1
ATOM 779 C CA . GLU A 1 97 ? -15.459 1.043 30.831 1.00 93.00 97 GLU A CA 1
ATOM 780 C C . GLU A 1 97 ? -16.686 1.542 31.614 1.00 93.00 97 GLU A C 1
ATOM 782 O O . GLU A 1 97 ? -16.539 2.006 32.742 1.00 93.00 97 GLU A O 1
ATOM 787 N N . LYS A 1 98 ? -17.886 1.510 31.020 1.00 80.38 98 LYS A N 1
ATOM 788 C CA . LYS A 1 98 ? -19.118 2.048 31.631 1.00 80.38 98 LYS A CA 1
ATOM 789 C C . LYS A 1 98 ? -20.013 1.002 32.285 1.00 80.38 98 LYS A C 1
ATOM 791 O O . LYS A 1 98 ? -20.891 1.378 33.056 1.00 80.38 98 LYS A O 1
ATOM 796 N N . VAL A 1 99 ? -19.846 -0.267 31.924 1.00 70.56 99 VAL A N 1
ATOM 797 C CA . VAL A 1 99 ? -20.686 -1.378 32.402 1.00 70.56 99 VAL A CA 1
ATOM 798 C C . VAL A 1 99 ? -19.994 -2.190 33.514 1.00 70.56 99 VAL A C 1
ATOM 800 O O . VAL A 1 99 ? -20.630 -3.053 34.114 1.00 70.56 99 VAL A O 1
ATOM 803 N N . CYS A 1 100 ? -18.728 -1.890 33.828 1.00 49.72 100 CYS A N 1
ATOM 804 C CA . CYS A 1 100 ? -18.047 -2.352 35.046 1.00 49.72 100 CYS A CA 1
ATOM 805 C C . CYS A 1 100 ? -18.167 -1.316 36.172 1.00 49.72 100 CYS A C 1
ATOM 807 O O . CYS A 1 100 ? -18.115 -1.742 37.346 1.00 49.72 100 CYS A O 1
#